Protein AF-A0A951TQX7-F1 (afdb_monomer_lite)

Structure (mmCIF, N/CA/C/O backbone):
data_AF-A0A951TQX7-F1
#
_entry.id   AF-A0A951TQX7-F1
#
loop_
_atom_site.group_PDB
_atom_site.id
_atom_site.type_symbol
_atom_site.label_atom_id
_atom_site.label_alt_id
_atom_site.label_comp_id
_atom_site.label_asym_id
_atom_site.label_entity_id
_atom_site.label_seq_id
_atom_site.pdbx_PDB_ins_code
_atom_site.Cartn_x
_atom_site.Cartn_y
_atom_site.Cartn_z
_atom_site.occupancy
_atom_site.B_iso_or_equiv
_atom_site.auth_seq_id
_atom_site.auth_comp_id
_atom_site.auth_asym_id
_atom_site.auth_atom_id
_atom_site.pdbx_PDB_model_num
ATOM 1 N N . MET A 1 1 ? -44.915 15.651 -49.073 1.00 45.69 1 MET A N 1
ATOM 2 C CA . MET A 1 1 ? -44.151 14.675 -49.882 1.00 45.69 1 MET A CA 1
ATOM 3 C C . MET A 1 1 ? -43.328 13.806 -48.937 1.00 45.69 1 MET A C 1
ATOM 5 O O . MET A 1 1 ? -42.795 14.365 -47.986 1.00 45.69 1 MET A O 1
ATOM 9 N N . PRO A 1 2 ? -43.314 12.473 -49.106 1.00 49.94 2 PRO A N 1
ATOM 10 C CA . PRO A 1 2 ? -42.797 11.540 -48.108 1.00 49.94 2 PRO A CA 1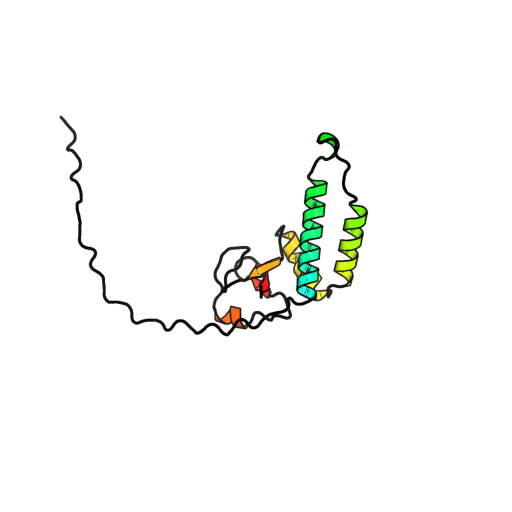
ATOM 11 C C . PRO A 1 2 ? -41.271 11.385 -48.187 1.00 49.94 2 PRO A C 1
ATOM 13 O O . PRO A 1 2 ? -40.677 11.460 -49.259 1.00 49.94 2 PRO A O 1
ATOM 16 N N . ILE A 1 3 ? -40.657 11.155 -47.027 1.00 52.00 3 ILE A N 1
ATOM 17 C CA . ILE A 1 3 ? -39.226 10.887 -46.830 1.00 52.00 3 ILE A CA 1
ATOM 18 C C . ILE A 1 3 ? -38.908 9.491 -47.407 1.00 52.00 3 ILE A C 1
ATOM 20 O O . ILE A 1 3 ? -39.628 8.542 -47.077 1.00 52.00 3 ILE A O 1
ATOM 24 N N . PRO A 1 4 ? -37.871 9.307 -48.250 1.00 53.88 4 PRO A N 1
ATOM 25 C CA . PRO A 1 4 ? -37.542 7.987 -48.778 1.00 53.88 4 PRO A CA 1
ATOM 26 C C . PRO A 1 4 ? -36.984 7.078 -47.671 1.00 53.88 4 PRO A C 1
ATOM 28 O O . PRO A 1 4 ? -36.131 7.474 -46.876 1.00 53.88 4 PRO A O 1
ATOM 31 N N . ARG A 1 5 ? -37.502 5.844 -47.618 1.00 53.00 5 ARG A N 1
ATOM 32 C CA . ARG A 1 5 ? -37.121 4.793 -46.662 1.00 53.00 5 ARG A CA 1
ATOM 33 C C . ARG A 1 5 ? -35.672 4.354 -46.892 1.00 53.00 5 ARG A C 1
ATOM 35 O O . ARG A 1 5 ? -35.269 4.117 -48.027 1.00 53.00 5 ARG A O 1
ATOM 42 N N . ALA A 1 6 ? -34.930 4.204 -45.796 1.00 51.00 6 ALA A N 1
ATOM 43 C CA . ALA A 1 6 ? -33.562 3.699 -45.761 1.00 51.00 6 ALA A CA 1
ATOM 44 C C . ALA A 1 6 ? -33.422 2.360 -46.508 1.00 51.00 6 ALA A C 1
ATOM 46 O O . ALA A 1 6 ? -34.142 1.399 -46.226 1.00 51.00 6 ALA A O 1
ATOM 47 N N . ALA A 1 7 ? -32.473 2.303 -47.443 1.00 53.31 7 ALA A N 1
ATOM 48 C CA . ALA A 1 7 ? -32.051 1.072 -48.090 1.00 53.31 7 ALA A CA 1
ATOM 49 C C . ALA A 1 7 ? -31.182 0.253 -47.122 1.00 53.31 7 ALA A C 1
ATOM 51 O O . ALA A 1 7 ? -30.228 0.759 -46.530 1.00 53.31 7 ALA A O 1
ATOM 52 N N . ALA A 1 8 ? -31.537 -1.019 -46.962 1.00 49.56 8 ALA A N 1
ATOM 53 C CA . ALA A 1 8 ? -30.797 -1.998 -46.184 1.00 49.56 8 ALA A CA 1
ATOM 54 C C . ALA A 1 8 ? -29.403 -2.226 -46.796 1.00 49.56 8 ALA A C 1
ATOM 56 O O . ALA A 1 8 ? -29.280 -2.766 -47.895 1.00 49.56 8 ALA A O 1
ATOM 57 N N . TYR A 1 9 ? -28.348 -1.837 -46.078 1.00 52.19 9 TYR A N 1
ATOM 58 C CA . TYR A 1 9 ? -26.973 -2.211 -46.410 1.00 52.19 9 TYR A CA 1
ATOM 59 C C . TYR A 1 9 ? -26.734 -3.670 -46.013 1.00 52.19 9 TYR A C 1
ATOM 61 O O . TYR A 1 9 ? -26.341 -3.980 -44.890 1.00 52.19 9 TYR A O 1
ATOM 69 N N . ILE A 1 10 ? -26.988 -4.577 -46.952 1.00 54.56 10 ILE A 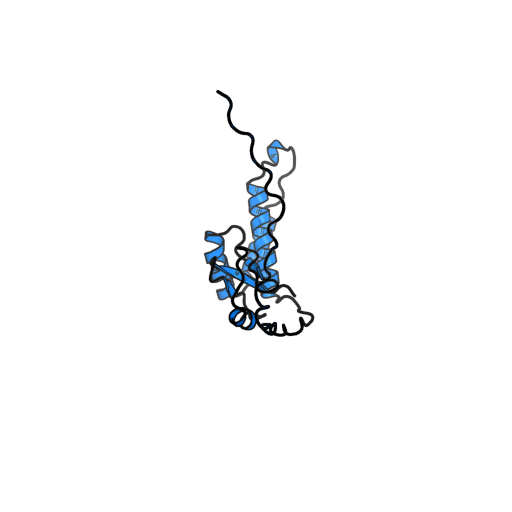N 1
ATOM 70 C CA . ILE A 1 10 ? -26.642 -5.991 -46.831 1.00 54.56 10 ILE A CA 1
ATOM 71 C C . ILE A 1 10 ? -25.263 -6.192 -47.475 1.00 54.56 10 ILE A C 1
ATOM 73 O O . ILE A 1 10 ? -25.113 -6.090 -48.687 1.00 54.56 10 ILE A O 1
ATOM 77 N N . GLY A 1 11 ? -24.260 -6.481 -46.641 1.00 52.94 11 GLY A N 1
ATOM 78 C CA . GLY A 1 11 ? -23.110 -7.323 -46.993 1.00 52.94 11 GLY A CA 1
ATOM 79 C C . GLY A 1 11 ? -22.093 -6.794 -48.010 1.00 52.94 11 GLY A C 1
ATOM 80 O O . GLY A 1 11 ? -21.991 -7.325 -49.112 1.00 52.94 11 GLY A O 1
ATOM 81 N N . ALA A 1 12 ? -21.221 -5.866 -47.604 1.00 58.06 12 ALA A N 1
ATOM 82 C CA . ALA A 1 12 ? -19.922 -5.716 -48.265 1.00 58.06 12 ALA A CA 1
ATOM 83 C C . ALA A 1 12 ? -18.941 -6.785 -47.723 1.00 58.06 12 ALA A C 1
ATOM 85 O O . ALA A 1 12 ? -18.773 -6.884 -46.504 1.00 58.06 12 ALA A O 1
ATOM 86 N N . PRO A 1 13 ? -18.276 -7.596 -48.569 1.00 53.81 13 PRO A N 1
ATOM 87 C CA . PRO A 1 13 ? -17.319 -8.592 -48.099 1.00 53.81 13 PRO A CA 1
ATOM 88 C C . PRO A 1 13 ? -16.079 -7.910 -47.507 1.00 53.81 13 PRO A C 1
ATOM 90 O O . PRO A 1 13 ? -15.399 -7.123 -48.169 1.00 53.81 13 PRO A O 1
ATOM 93 N N . ILE A 1 14 ? -15.761 -8.241 -46.254 1.00 62.72 14 ILE A N 1
ATOM 94 C CA . ILE A 1 14 ? -14.555 -7.783 -45.557 1.00 62.72 14 ILE A CA 1
ATOM 95 C C . ILE A 1 14 ? -13.335 -8.351 -46.298 1.00 62.72 14 ILE A C 1
ATOM 97 O O . ILE A 1 14 ? -12.991 -9.526 -46.140 1.00 62.72 14 ILE A O 1
ATOM 101 N N . ARG A 1 15 ? -12.660 -7.533 -47.114 1.00 57.72 15 ARG A N 1
ATOM 102 C CA . ARG A 1 15 ? -11.387 -7.913 -47.744 1.00 57.72 15 ARG A CA 1
ATOM 103 C C . ARG A 1 15 ? -10.321 -8.043 -46.654 1.00 57.72 15 ARG A C 1
ATOM 105 O O . ARG A 1 15 ? -9.794 -7.047 -46.166 1.00 57.72 15 ARG A O 1
ATOM 112 N N . ARG A 1 16 ? -10.006 -9.279 -46.251 1.00 54.88 16 ARG A N 1
ATOM 113 C CA . ARG A 1 16 ? -8.870 -9.567 -45.363 1.00 54.88 16 ARG A CA 1
ATOM 114 C C . ARG A 1 16 ? -7.580 -9.208 -46.102 1.00 54.88 16 ARG A C 1
ATOM 116 O O . ARG A 1 16 ? -7.197 -9.897 -47.042 1.00 54.88 16 ARG A O 1
ATOM 123 N N . GLY A 1 17 ? -6.936 -8.119 -45.684 1.00 59.34 17 GLY A N 1
ATOM 124 C CA . GLY A 1 17 ? -5.586 -7.772 -46.127 1.00 59.34 17 GLY A CA 1
ATOM 125 C C . GLY A 1 17 ? -4.568 -8.869 -45.772 1.00 59.34 17 GLY A C 1
ATOM 126 O O . GLY A 1 17 ? -4.878 -9.768 -44.982 1.00 59.34 17 GLY A O 1
ATOM 127 N N . PRO A 1 18 ? -3.352 -8.821 -46.342 1.00 59.62 18 PRO A N 1
ATOM 128 C CA . PRO A 1 18 ? -2.328 -9.832 -46.102 1.00 59.62 18 PRO A CA 1
ATOM 129 C C . PRO A 1 18 ? -2.048 -9.968 -44.601 1.00 59.62 18 PRO A C 1
ATOM 131 O O . PRO A 1 18 ? -1.909 -8.970 -43.887 1.00 59.62 18 PRO A O 1
ATOM 134 N N . ARG A 1 19 ? -1.984 -11.215 -44.109 1.00 58.12 19 ARG A N 1
ATOM 135 C CA . ARG A 1 19 ? -1.606 -11.495 -42.718 1.00 58.12 19 ARG A CA 1
ATOM 136 C C . ARG A 1 19 ? -0.241 -10.856 -42.472 1.00 58.12 19 ARG A C 1
ATOM 138 O O . ARG A 1 19 ? 0.731 -11.227 -43.125 1.00 58.12 19 ARG A O 1
ATOM 145 N N . ARG A 1 20 ? -0.168 -9.896 -41.543 1.00 56.69 20 ARG A N 1
ATOM 146 C CA . ARG A 1 20 ? 1.120 -9.349 -41.100 1.00 56.69 20 ARG A CA 1
ATOM 147 C C . ARG A 1 20 ? 2.002 -10.518 -40.631 1.00 56.69 20 ARG A C 1
ATOM 149 O O . ARG A 1 20 ? 1.490 -11.359 -39.887 1.00 56.69 20 ARG A O 1
ATOM 156 N N . PRO A 1 21 ? 3.279 -10.587 -41.046 1.00 53.38 21 PRO A N 1
ATOM 157 C CA . PRO A 1 21 ? 4.185 -11.631 -40.588 1.00 53.38 21 PRO A CA 1
ATOM 158 C C . PRO A 1 21 ? 4.242 -11.616 -39.058 1.00 53.38 21 PRO A C 1
ATOM 160 O O . PRO A 1 21 ? 4.291 -10.552 -38.431 1.00 53.38 21 PRO A O 1
ATOM 163 N N . GLY A 1 22 ? 4.124 -12.805 -38.467 1.00 50.09 22 GLY A N 1
ATOM 164 C CA . GLY A 1 22 ? 3.973 -12.983 -37.030 1.00 50.09 22 GLY A CA 1
ATOM 165 C C . GLY A 1 22 ? 5.155 -12.383 -36.283 1.00 50.09 22 GLY A C 1
ATOM 166 O O . GLY A 1 22 ? 6.284 -12.834 -36.443 1.00 50.09 22 GLY A O 1
ATOM 167 N N . ARG A 1 23 ? 4.896 -11.384 -35.431 1.00 58.38 23 ARG A N 1
ATOM 168 C CA . ARG A 1 23 ? 5.839 -11.069 -34.356 1.00 58.38 23 ARG A CA 1
ATOM 169 C C . ARG A 1 23 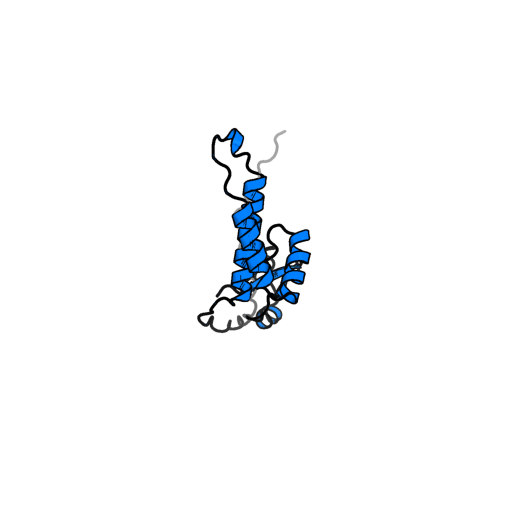? 5.892 -12.299 -33.467 1.00 58.38 23 ARG A C 1
ATOM 171 O O . ARG A 1 23 ? 4.870 -12.685 -32.898 1.00 58.38 23 ARG A O 1
ATOM 178 N N . THR A 1 24 ? 7.061 -12.917 -33.377 1.00 53.25 24 THR A N 1
ATOM 179 C CA . THR A 1 24 ? 7.340 -13.915 -32.354 1.00 53.25 24 THR A CA 1
ATOM 180 C C . THR A 1 24 ? 7.004 -13.288 -31.008 1.00 53.25 24 THR A C 1
ATOM 182 O O . THR A 1 24 ? 7.513 -12.233 -30.629 1.00 53.25 24 THR A O 1
ATOM 185 N N . ARG A 1 25 ? 6.032 -13.889 -30.322 1.00 46.72 25 ARG A N 1
ATOM 186 C CA . ARG A 1 25 ? 5.678 -13.523 -28.956 1.00 46.72 25 ARG A CA 1
ATOM 187 C C . ARG A 1 25 ? 6.923 -13.814 -28.115 1.00 46.72 25 ARG A C 1
ATOM 189 O O . ARG A 1 25 ? 7.317 -14.979 -28.093 1.00 46.72 25 ARG A O 1
ATOM 196 N N . PRO A 1 26 ? 7.560 -12.819 -27.471 1.00 50.44 26 PRO A N 1
ATOM 197 C CA . PRO A 1 26 ? 8.688 -13.110 -26.602 1.00 50.44 26 PRO A CA 1
ATOM 198 C C . PRO A 1 26 ? 8.220 -14.106 -25.539 1.00 50.44 26 PRO A C 1
ATOM 200 O O . PRO A 1 26 ? 7.176 -13.914 -24.902 1.00 50.44 26 PRO A O 1
ATOM 203 N N . SER A 1 27 ? 8.944 -15.219 -25.442 1.00 47.22 27 SER A N 1
ATOM 204 C CA . SER A 1 27 ? 8.737 -16.266 -24.451 1.00 47.22 27 SER A CA 1
ATOM 205 C C . SER A 1 27 ? 8.890 -15.643 -23.070 1.00 47.22 27 SER A C 1
ATOM 207 O O . SER A 1 27 ? 9.973 -15.197 -22.700 1.00 47.22 27 SER A O 1
ATOM 209 N N . ASN A 1 28 ? 7.780 -15.556 -22.341 1.00 50.84 28 ASN A N 1
ATOM 210 C CA . ASN A 1 28 ? 7.769 -15.036 -20.983 1.00 50.84 28 ASN A CA 1
ATOM 211 C C . ASN A 1 28 ? 8.525 -16.034 -20.091 1.00 50.84 28 ASN A C 1
ATOM 213 O O . ASN A 1 28 ? 8.150 -17.212 -20.117 1.00 50.84 28 ASN A O 1
ATOM 217 N N . PRO A 1 29 ? 9.554 -15.623 -19.331 1.00 49.72 29 PRO A N 1
ATOM 218 C CA . PRO A 1 29 ? 10.258 -16.538 -18.450 1.00 49.72 29 PRO A CA 1
ATOM 219 C C . PRO A 1 29 ? 9.294 -17.117 -17.410 1.00 49.72 29 PRO A C 1
ATOM 221 O O . PRO A 1 29 ? 8.376 -16.448 -16.919 1.00 49.72 29 PRO A O 1
ATOM 224 N N . SER A 1 30 ? 9.501 -18.400 -17.141 1.00 44.66 30 SER A N 1
ATOM 225 C CA . SER A 1 30 ? 8.840 -19.236 -16.145 1.00 44.66 30 SER A CA 1
ATOM 226 C C . SER A 1 30 ? 8.575 -18.485 -14.840 1.00 44.66 30 SER A C 1
ATOM 228 O O . SER A 1 30 ? 9.502 -17.996 -14.198 1.00 44.66 30 SER A O 1
ATOM 230 N N . HIS A 1 31 ? 7.299 -18.407 -14.453 1.00 48.44 31 HIS A N 1
ATOM 231 C CA . HIS A 1 31 ? 6.890 -17.993 -13.114 1.00 48.44 31 HIS A CA 1
ATOM 232 C C . HIS A 1 31 ? 7.304 -19.116 -12.160 1.00 48.44 31 HIS A C 1
ATOM 234 O O . HIS A 1 31 ? 6.577 -20.091 -11.988 1.00 48.44 31 HIS A O 1
ATOM 240 N N . GLY A 1 32 ? 8.531 -19.027 -11.642 1.00 45.16 32 GLY A N 1
ATOM 241 C CA . GLY A 1 32 ? 8.935 -19.802 -10.478 1.00 45.16 32 GLY A CA 1
ATOM 242 C C . GLY A 1 32 ? 8.022 -19.437 -9.314 1.00 45.16 32 GLY A C 1
ATOM 243 O O . GLY A 1 32 ? 7.601 -18.287 -9.205 1.00 45.16 32 GLY A O 1
ATOM 244 N N . SER A 1 33 ? 7.682 -20.425 -8.493 1.00 50.91 33 SER A N 1
ATOM 245 C CA . SER A 1 33 ? 6.968 -20.256 -7.229 1.00 50.91 33 SER A CA 1
ATOM 246 C C . SER A 1 33 ? 7.641 -19.159 -6.400 1.00 50.91 33 SER A C 1
ATOM 248 O O . SER A 1 33 ? 8.721 -19.379 -5.854 1.00 50.91 33 SER A O 1
ATOM 250 N N . ARG A 1 34 ? 7.054 -17.963 -6.372 1.00 56.91 34 ARG A N 1
ATOM 251 C CA . ARG A 1 34 ? 7.648 -16.785 -5.741 1.00 56.91 34 ARG A CA 1
ATOM 252 C C . ARG A 1 34 ? 7.049 -16.587 -4.357 1.00 56.91 34 ARG A C 1
ATOM 254 O O . ARG A 1 34 ? 5.834 -16.592 -4.186 1.00 56.91 34 ARG A O 1
ATOM 261 N N . ILE A 1 35 ? 7.925 -16.449 -3.376 1.00 60.47 35 ILE A N 1
ATOM 262 C CA . ILE A 1 35 ? 7.586 -16.023 -2.022 1.00 60.47 35 ILE A CA 1
ATOM 263 C C . ILE A 1 35 ? 7.500 -14.493 -2.085 1.00 60.47 35 ILE A C 1
ATOM 265 O O . ILE A 1 35 ? 8.364 -13.861 -2.697 1.00 60.47 35 ILE A O 1
ATOM 269 N N . LEU A 1 36 ? 6.435 -13.895 -1.545 1.00 66.69 36 LEU A N 1
ATOM 270 C CA . LEU A 1 36 ? 6.371 -12.439 -1.414 1.00 66.69 36 LEU A CA 1
ATOM 271 C C . LEU A 1 36 ? 7.480 -12.005 -0.448 1.00 66.69 36 LEU A C 1
ATOM 273 O O . LEU A 1 36 ? 7.727 -12.649 0.563 1.00 66.69 36 LEU A O 1
ATOM 277 N N . ASN A 1 37 ? 8.196 -10.936 -0.781 1.00 78.62 37 ASN A N 1
ATOM 278 C CA . ASN A 1 37 ? 9.227 -10.418 0.109 1.00 78.62 37 ASN A CA 1
ATOM 279 C C . ASN A 1 37 ? 8.580 -9.894 1.400 1.00 78.62 37 ASN A C 1
ATOM 281 O O . ASN A 1 37 ? 7.618 -9.130 1.331 1.00 78.62 37 ASN A O 1
ATOM 285 N N . GLU A 1 38 ? 9.169 -10.219 2.546 1.00 84.19 38 GLU A N 1
ATOM 286 C CA . GLU A 1 38 ? 8.761 -9.781 3.884 1.00 84.19 38 GLU A CA 1
ATOM 287 C C . GLU A 1 38 ? 8.530 -8.255 3.966 1.00 84.19 38 GLU A C 1
ATOM 289 O O . GLU A 1 38 ? 7.563 -7.781 4.554 1.00 84.19 38 GLU A O 1
ATOM 294 N N . THR A 1 39 ? 9.362 -7.449 3.292 1.00 85.19 39 THR A N 1
ATOM 295 C CA . THR A 1 39 ? 9.166 -5.984 3.233 1.00 85.19 39 THR A CA 1
ATOM 296 C C . THR A 1 39 ? 7.890 -5.603 2.475 1.00 85.19 39 THR A C 1
ATOM 298 O O . THR A 1 39 ? 7.208 -4.645 2.832 1.00 85.19 39 THR A O 1
ATOM 301 N N . THR A 1 40 ? 7.561 -6.334 1.409 1.00 85.69 40 THR A N 1
ATOM 302 C CA . THR A 1 40 ? 6.332 -6.104 0.636 1.00 85.69 40 THR A CA 1
ATOM 303 C C . THR A 1 40 ? 5.106 -6.520 1.438 1.00 85.69 40 THR A C 1
ATOM 305 O O . THR A 1 40 ? 4.114 -5.798 1.425 1.00 85.69 40 THR A O 1
ATOM 308 N N . GLU A 1 41 ? 5.179 -7.636 2.162 1.00 87.75 41 GLU A N 1
ATOM 309 C CA . GLU A 1 41 ? 4.101 -8.106 3.038 1.00 87.75 41 GLU A CA 1
ATOM 310 C C . GLU A 1 41 ? 3.790 -7.083 4.132 1.00 87.75 41 GLU A C 1
ATOM 312 O O . GLU A 1 41 ? 2.636 -6.677 4.275 1.00 87.75 41 GLU A O 1
ATOM 317 N N . ARG A 1 42 ? 4.822 -6.560 4.806 1.00 90.94 42 ARG A N 1
ATOM 318 C CA . ARG A 1 42 ? 4.673 -5.479 5.792 1.00 90.94 42 ARG A CA 1
ATOM 319 C C . ARG A 1 42 ? 4.019 -4.231 5.207 1.00 90.94 42 ARG A C 1
ATOM 321 O O . ARG A 1 42 ? 3.150 -3.639 5.836 1.00 90.94 42 ARG A O 1
ATOM 328 N N . LEU A 1 43 ? 4.393 -3.827 3.990 1.00 89.88 43 LEU A N 1
ATOM 329 C CA . LEU A 1 43 ? 3.769 -2.673 3.333 1.00 89.88 43 LEU A CA 1
ATOM 330 C C . LEU A 1 43 ? 2.307 -2.922 2.945 1.00 89.88 43 LEU A C 1
ATOM 332 O O . LEU A 1 43 ? 1.511 -1.983 2.962 1.00 89.88 43 LEU A O 1
ATOM 336 N N . ILE A 1 44 ? 1.956 -4.151 2.559 1.00 91.06 44 ILE A N 1
ATOM 337 C CA . ILE A 1 44 ? 0.564 -4.528 2.288 1.00 91.06 44 ILE A CA 1
ATOM 338 C C . ILE A 1 44 ? -0.241 -4.443 3.588 1.00 91.06 44 ILE A C 1
ATOM 340 O O . ILE A 1 44 ? -1.266 -3.766 3.602 1.00 91.06 44 ILE A O 1
ATOM 344 N N . ALA A 1 45 ? 0.266 -5.033 4.675 1.00 92.75 45 ALA A N 1
ATOM 345 C CA . ALA A 1 45 ? -0.362 -4.970 5.993 1.00 92.75 45 ALA A CA 1
ATOM 346 C C . ALA A 1 45 ? -0.546 -3.519 6.465 1.00 92.75 45 ALA A C 1
ATOM 348 O O . ALA A 1 45 ? -1.651 -3.125 6.831 1.00 92.75 45 ALA A O 1
ATOM 349 N N . LEU A 1 46 ? 0.497 -2.689 6.351 1.00 93.25 46 LEU A N 1
ATOM 350 C CA . LEU A 1 46 ? 0.437 -1.264 6.680 1.00 93.25 46 LEU A CA 1
ATOM 351 C C . LEU A 1 46 ? -0.652 -0.538 5.876 1.00 93.25 46 LEU A C 1
ATOM 353 O O . LEU A 1 46 ? -1.408 0.254 6.433 1.00 93.25 46 LEU A O 1
ATOM 357 N N . GLN A 1 47 ? -0.743 -0.793 4.568 1.00 93.69 47 GLN A N 1
ATOM 358 C CA . GLN A 1 47 ? -1.769 -0.187 3.718 1.00 93.69 47 GLN A CA 1
ATOM 359 C C . GLN A 1 47 ? -3.182 -0.596 4.141 1.00 93.69 47 GLN A C 1
ATOM 361 O O . GLN A 1 47 ? -4.080 0.245 4.144 1.00 93.69 47 GLN A O 1
ATOM 366 N N . ASP A 1 48 ? -3.388 -1.867 4.474 1.00 93.31 48 ASP A N 1
ATOM 367 C CA . ASP A 1 48 ? -4.705 -2.377 4.842 1.00 93.31 48 ASP A CA 1
ATOM 368 C C . ASP A 1 48 ? -5.136 -1.889 6.237 1.00 93.31 48 ASP A C 1
ATOM 370 O O . ASP A 1 48 ? -6.294 -1.511 6.399 1.00 93.31 48 ASP A O 1
ATOM 374 N N . LEU A 1 49 ? -4.216 -1.777 7.205 1.00 93.50 49 LEU A N 1
ATOM 375 C CA . LEU A 1 49 ? -4.505 -1.170 8.513 1.00 93.50 49 LEU A CA 1
ATOM 376 C C . LEU A 1 49 ? -4.825 0.324 8.406 1.00 93.50 49 LEU A C 1
ATOM 378 O O . LEU A 1 49 ? -5.755 0.801 9.053 1.00 93.50 49 LEU A O 1
ATOM 382 N N . LEU A 1 50 ? -4.100 1.065 7.563 1.00 92.44 50 LEU A N 1
ATOM 383 C CA . LEU A 1 50 ? -4.396 2.479 7.310 1.00 92.44 50 LEU A CA 1
ATOM 384 C C . LEU A 1 50 ? -5.772 2.664 6.661 1.00 92.44 50 LEU A C 1
ATOM 386 O O . LEU A 1 50 ? -6.502 3.580 7.036 1.00 92.44 50 LEU A O 1
ATOM 390 N N . GLN A 1 51 ? -6.133 1.794 5.713 1.00 92.12 51 GLN A N 1
ATOM 391 C CA . GLN A 1 51 ? -7.464 1.810 5.109 1.00 92.12 51 GLN A CA 1
ATOM 392 C C . GLN A 1 51 ? -8.538 1.497 6.154 1.00 92.12 51 GLN A C 1
ATOM 394 O O . GLN A 1 51 ? -9.504 2.241 6.259 1.00 92.12 51 GLN A O 1
ATOM 399 N N . LEU A 1 52 ? -8.338 0.448 6.957 1.00 92.06 52 LEU A N 1
ATOM 400 C CA . LEU A 1 52 ? -9.267 0.064 8.015 1.00 92.06 52 LEU A CA 1
ATOM 401 C C . LEU A 1 52 ? -9.482 1.203 9.018 1.00 92.06 52 LEU A C 1
ATOM 403 O O . LEU A 1 52 ? -10.619 1.496 9.369 1.00 92.06 52 LEU A O 1
ATOM 407 N N . LYS A 1 53 ? -8.407 1.877 9.442 1.00 91.38 53 LYS A N 1
ATOM 408 C CA . LYS A 1 53 ? -8.498 3.050 10.315 1.00 91.38 53 LYS A CA 1
ATOM 409 C C . LYS A 1 53 ? -9.359 4.152 9.681 1.00 91.38 53 LYS A C 1
ATOM 411 O O . LYS A 1 53 ? -10.259 4.656 10.345 1.00 91.38 53 LYS A O 1
ATOM 416 N N . SER A 1 54 ? -9.111 4.492 8.413 1.00 90.44 54 SER A N 1
ATOM 417 C CA . SER A 1 54 ? -9.902 5.498 7.682 1.00 90.44 54 SER A CA 1
ATOM 418 C C . SER A 1 54 ? -11.381 5.112 7.622 1.00 90.44 54 SER A C 1
ATOM 420 O O . SER A 1 54 ? -12.244 5.926 7.933 1.00 90.44 54 SER A O 1
ATOM 422 N N . ASP A 1 55 ? -11.678 3.853 7.292 1.00 90.50 55 ASP A N 1
ATOM 423 C CA . ASP A 1 55 ? -13.050 3.349 7.190 1.00 90.50 55 ASP A CA 1
ATOM 424 C C . ASP A 1 55 ? -13.775 3.420 8.550 1.00 90.50 55 ASP A C 1
ATOM 426 O O . ASP A 1 55 ? -14.965 3.741 8.610 1.00 90.50 55 ASP A O 1
ATOM 430 N N . ILE A 1 56 ? -13.059 3.163 9.653 1.00 89.44 56 ILE A N 1
ATOM 431 C CA . ILE A 1 56 ? -13.588 3.273 11.020 1.00 89.44 56 ILE A CA 1
ATOM 432 C C . ILE A 1 56 ? -13.874 4.731 11.399 1.00 89.44 56 ILE A C 1
ATOM 434 O O . ILE A 1 56 ? -14.861 5.013 12.077 1.00 89.44 56 ILE A O 1
ATOM 438 N N . GLU A 1 57 ? -13.003 5.661 11.011 1.00 87.31 57 GLU A N 1
ATOM 439 C CA . GLU A 1 57 ? -13.174 7.090 11.295 1.00 87.31 57 GLU A CA 1
ATOM 440 C C . GLU A 1 57 ? -14.311 7.716 10.476 1.00 87.31 57 GLU A C 1
ATOM 442 O O . GLU A 1 57 ? -15.005 8.601 10.973 1.00 87.31 57 GLU A O 1
ATOM 447 N N . GLU A 1 58 ? -14.529 7.242 9.248 1.00 87.88 58 GLU A N 1
ATOM 448 C CA . GLU A 1 58 ? -15.614 7.696 8.371 1.00 87.88 58 GLU A CA 1
ATOM 449 C C . GLU A 1 58 ? -16.979 7.091 8.740 1.00 87.88 58 GLU A C 1
ATOM 451 O O . GLU A 1 58 ? -18.021 7.700 8.483 1.00 87.88 58 GLU A O 1
ATOM 456 N N . THR A 1 59 ? -16.999 5.899 9.342 1.00 86.75 59 THR A N 1
ATOM 457 C CA . THR A 1 59 ? -18.240 5.211 9.716 1.00 86.75 59 THR A CA 1
ATOM 458 C C . THR A 1 59 ? -18.774 5.721 11.057 1.00 86.75 59 THR A C 1
ATOM 460 O O . THR A 1 59 ? -18.134 5.590 12.097 1.00 86.75 59 THR A O 1
ATOM 463 N N . SER A 1 60 ? -20.005 6.243 11.065 1.00 81.81 60 SER A N 1
ATOM 464 C CA . SER A 1 60 ? -20.708 6.635 12.296 1.00 81.81 60 SER A CA 1
ATOM 465 C C . SER A 1 60 ? -21.294 5.405 13.008 1.00 81.81 60 SER A C 1
ATOM 467 O O . SER A 1 60 ? -22.451 5.036 12.811 1.00 81.81 60 SER A O 1
ATOM 469 N N . TYR A 1 61 ? -20.481 4.723 13.823 1.00 80.88 61 TYR A N 1
ATOM 470 C CA . TYR A 1 61 ? -20.913 3.538 14.589 1.00 80.88 61 TYR A CA 1
ATOM 471 C C . TYR A 1 61 ? -22.011 3.856 15.616 1.00 80.88 61 TYR A C 1
ATOM 473 O O . TYR A 1 61 ? -22.883 3.021 15.862 1.00 80.88 61 TYR A O 1
ATOM 481 N N . GLU A 1 62 ? -22.009 5.078 16.152 1.00 77.25 62 GLU A N 1
ATOM 482 C CA . GLU A 1 62 ? -22.992 5.573 17.122 1.00 77.25 62 GLU A CA 1
ATOM 483 C C . GLU A 1 62 ? -24.407 5.614 16.527 1.00 77.25 62 GLU A C 1
ATOM 485 O O . GLU A 1 62 ? -25.363 5.163 17.158 1.00 77.25 62 GLU A O 1
ATOM 490 N N . GLU A 1 63 ? -24.543 6.079 15.281 1.00 81.25 63 GLU A N 1
ATOM 491 C CA . GLU A 1 63 ? -25.823 6.114 14.559 1.00 81.25 63 GLU A CA 1
ATOM 492 C C . GLU A 1 63 ? -26.336 4.717 14.201 1.00 81.25 63 GLU A C 1
ATOM 494 O O . GLU A 1 63 ? -27.544 4.489 14.115 1.00 81.25 63 GLU A O 1
ATOM 499 N N . LEU A 1 64 ? -25.419 3.773 14.003 1.00 84.75 64 LEU A N 1
ATOM 500 C CA . LEU A 1 64 ? -25.735 2.389 13.666 1.00 84.75 64 LEU A CA 1
ATOM 501 C C . LEU A 1 64 ? -25.981 1.517 14.910 1.00 84.75 64 LEU A C 1
ATOM 503 O O . LEU A 1 64 ? -26.377 0.360 14.767 1.00 84.75 64 LEU A O 1
ATOM 507 N N . GLY A 1 65 ? -25.769 2.055 16.118 1.00 85.06 65 GLY A N 1
ATOM 508 C CA . GLY A 1 65 ? -25.938 1.335 17.382 1.00 85.06 65 GLY A CA 1
ATOM 509 C C . GLY A 1 65 ? -24.902 0.230 17.618 1.00 85.06 65 GLY A C 1
ATOM 510 O O . GLY A 1 65 ? -25.177 -0.701 18.375 1.00 85.06 65 GLY A O 1
ATOM 511 N N . PHE A 1 66 ? -23.737 0.309 16.970 1.00 85.06 66 PHE A N 1
ATOM 512 C CA . PHE A 1 66 ? -22.625 -0.624 17.164 1.00 85.06 66 PHE A CA 1
ATOM 513 C C . PHE A 1 66 ? -21.526 0.005 18.023 1.00 85.06 66 PHE A C 1
ATOM 515 O O . PHE A 1 66 ? -21.335 1.219 18.030 1.00 85.06 66 PHE A O 1
ATOM 522 N N . GLU A 1 67 ? -20.771 -0.834 18.732 1.00 83.06 67 GLU A N 1
ATOM 523 C CA . GLU A 1 67 ? -19.575 -0.389 19.444 1.00 83.06 67 GLU A CA 1
ATOM 524 C C . GLU A 1 67 ? -18.460 -0.074 18.441 1.00 83.06 67 GLU A C 1
ATOM 526 O O . GLU A 1 67 ? -18.213 -0.845 17.506 1.00 83.06 67 GLU A O 1
ATOM 531 N N . LYS A 1 68 ? -17.806 1.078 18.616 1.00 83.25 68 LYS A N 1
ATOM 532 C CA . LYS A 1 68 ? -16.697 1.478 17.754 1.00 83.25 68 LYS A CA 1
ATOM 533 C C . LYS A 1 68 ? -15.500 0.554 18.019 1.00 83.25 68 LYS A C 1
ATOM 535 O O . LYS A 1 68 ? -15.135 0.377 19.180 1.00 83.25 68 LYS A O 1
ATOM 540 N N . PRO A 1 69 ? -14.872 -0.014 16.977 1.00 84.12 69 PRO A N 1
ATOM 541 C CA . PRO A 1 69 ? -13.662 -0.808 17.151 1.00 84.12 69 PRO A CA 1
ATOM 542 C C . PRO A 1 69 ? -12.515 0.023 17.746 1.00 84.12 69 PRO A C 1
ATOM 544 O O . PRO A 1 69 ? -12.440 1.237 17.545 1.00 84.12 69 PRO A O 1
ATOM 547 N N . ASP A 1 70 ? -11.620 -0.655 18.467 1.00 86.62 70 ASP A N 1
ATOM 548 C CA . ASP A 1 70 ? -10.476 -0.046 19.149 1.00 86.62 70 ASP A CA 1
ATOM 549 C C . ASP A 1 70 ? -9.449 0.497 18.140 1.00 86.62 70 ASP A C 1
ATOM 551 O O . ASP A 1 70 ? -8.701 -0.250 17.503 1.00 86.62 70 ASP A O 1
ATOM 555 N N . VAL A 1 71 ? -9.438 1.822 17.982 1.00 87.94 71 VAL A N 1
ATOM 556 C CA . VAL A 1 71 ? -8.519 2.527 17.080 1.00 87.94 71 VAL A CA 1
ATOM 557 C C . VAL A 1 71 ? -7.108 2.602 17.669 1.00 87.94 71 VAL A C 1
ATOM 559 O O . VAL A 1 71 ? -6.145 2.589 16.906 1.00 87.94 71 VAL A O 1
ATOM 562 N N . GLU A 1 72 ? -6.957 2.622 18.996 1.00 89.12 72 GLU A N 1
ATOM 563 C CA . GLU A 1 72 ? -5.646 2.740 19.652 1.00 89.12 72 GLU A CA 1
ATOM 564 C C . GLU A 1 72 ? -4.800 1.480 19.419 1.00 89.12 72 GLU A C 1
ATOM 566 O O . GLU A 1 72 ? -3.601 1.561 19.125 1.00 89.12 72 GLU A O 1
ATOM 571 N N . ALA A 1 73 ? -5.435 0.305 19.459 1.00 89.94 73 ALA A N 1
ATOM 572 C CA . ALA A 1 73 ? -4.790 -0.957 19.106 1.00 89.94 73 ALA A CA 1
ATOM 573 C C . ALA A 1 73 ? -4.295 -0.969 17.647 1.00 89.94 73 ALA A C 1
ATOM 575 O O . ALA A 1 73 ? -3.173 -1.400 17.372 1.00 89.94 73 ALA A O 1
ATOM 576 N N . ILE A 1 74 ? -5.102 -0.453 16.710 1.00 90.19 74 ILE A N 1
ATOM 577 C CA . ILE A 1 74 ? -4.738 -0.360 15.286 1.00 90.19 74 ILE A CA 1
ATOM 578 C C . ILE A 1 74 ? -3.571 0.614 15.085 1.00 90.19 74 ILE A C 1
ATOM 580 O O . ILE A 1 74 ? -2.654 0.325 14.316 1.00 90.19 74 ILE A O 1
ATOM 584 N N . GLU A 1 75 ? -3.577 1.757 15.770 1.00 91.50 75 GLU A N 1
ATOM 585 C CA . GLU A 1 75 ? -2.482 2.730 15.699 1.00 91.50 75 GLU A CA 1
ATOM 586 C C . GLU A 1 75 ? -1.161 2.165 16.221 1.00 91.50 75 GLU A C 1
ATOM 588 O O . GLU A 1 75 ? -0.117 2.385 15.606 1.00 91.50 75 GLU A O 1
ATOM 593 N N . THR A 1 76 ? -1.212 1.392 17.306 1.00 93.69 76 THR A N 1
ATOM 594 C CA . THR A 1 76 ? -0.031 0.731 17.877 1.00 93.69 76 THR A CA 1
ATOM 595 C C . THR A 1 76 ? 0.585 -0.258 16.884 1.00 93.69 76 THR A C 1
ATOM 597 O O . THR A 1 76 ? 1.797 -0.248 16.667 1.00 93.69 76 THR A O 1
ATOM 600 N N . GLU A 1 77 ? -0.244 -1.066 16.220 1.00 92.31 77 GLU A N 1
ATOM 601 C CA . GLU A 1 77 ? 0.214 -2.019 15.202 1.00 92.31 77 GLU A CA 1
ATOM 602 C C . GLU A 1 77 ? 0.801 -1.307 13.970 1.00 92.31 77 GLU A C 1
ATOM 604 O O . GLU A 1 77 ? 1.837 -1.709 13.437 1.00 92.31 77 GLU A O 1
ATOM 609 N N . ILE A 1 78 ? 0.175 -0.206 13.532 1.00 92.88 78 ILE A N 1
ATOM 610 C CA . ILE A 1 78 ? 0.689 0.628 12.436 1.00 92.88 78 ILE A CA 1
ATOM 611 C C . ILE A 1 78 ? 2.094 1.140 12.759 1.00 92.88 78 ILE A C 1
ATOM 613 O O . ILE A 1 78 ? 2.963 1.113 11.883 1.00 92.88 78 ILE A O 1
ATOM 617 N N . GLU A 1 79 ? 2.323 1.614 13.983 1.00 93.94 79 GLU A N 1
ATOM 618 C CA . GLU A 1 79 ? 3.629 2.140 14.375 1.00 93.94 79 GLU A CA 1
ATOM 619 C C . GLU A 1 79 ? 4.684 1.028 14.469 1.00 93.94 79 GLU A C 1
ATOM 621 O O . GLU A 1 79 ? 5.768 1.185 13.908 1.00 93.94 79 GLU A O 1
ATOM 626 N N . SER A 1 80 ? 4.338 -0.145 15.014 1.00 93.75 80 SER A N 1
ATOM 627 C CA . SER A 1 80 ? 5.222 -1.325 15.007 1.00 93.75 80 SER A CA 1
ATOM 628 C C . SER A 1 80 ? 5.662 -1.700 13.585 1.00 93.75 80 SER A C 1
ATOM 630 O O . SER A 1 80 ? 6.849 -1.869 13.303 1.00 93.75 80 SER A O 1
ATOM 632 N N . LEU A 1 81 ? 4.723 -1.744 12.633 1.00 92.00 81 LEU A N 1
ATOM 633 C CA . LEU A 1 81 ? 5.043 -2.039 11.233 1.00 92.00 81 LEU A CA 1
ATOM 634 C C . LEU A 1 81 ? 5.943 -0.975 10.595 1.00 92.00 81 LEU A C 1
ATOM 636 O O . LEU A 1 81 ? 6.790 -1.307 9.762 1.00 92.00 81 LEU A O 1
ATOM 640 N N . ARG A 1 82 ? 5.782 0.303 10.954 1.00 91.81 82 ARG A N 1
ATOM 641 C CA . ARG A 1 82 ? 6.649 1.383 10.455 1.00 91.81 82 ARG A CA 1
ATOM 642 C C . ARG A 1 82 ? 8.081 1.246 10.951 1.00 91.81 82 ARG A C 1
ATOM 644 O O . ARG A 1 82 ? 8.992 1.536 10.177 1.00 91.81 82 ARG A O 1
ATOM 651 N N . GLU A 1 83 ? 8.277 0.791 12.185 1.00 91.56 83 GLU A N 1
ATOM 652 C CA . GLU A 1 83 ? 9.603 0.548 12.760 1.00 91.56 83 GLU A CA 1
ATOM 653 C C . GLU A 1 83 ? 10.320 -0.634 12.092 1.00 91.56 83 GLU A C 1
ATOM 655 O O . GLU A 1 83 ? 11.532 -0.584 11.867 1.00 91.56 83 GLU A O 1
ATOM 660 N N . GLU A 1 84 ? 9.579 -1.675 11.708 1.00 89.75 84 GLU A N 1
ATOM 661 C CA . GLU A 1 84 ? 10.136 -2.843 11.016 1.00 89.75 84 GLU A CA 1
ATOM 662 C C . GLU A 1 84 ? 10.481 -2.579 9.540 1.00 89.75 84 GLU A C 1
ATOM 664 O O . GLU A 1 84 ? 11.343 -3.246 8.955 1.00 89.75 84 GLU A O 1
ATOM 669 N N . ILE A 1 85 ? 9.813 -1.619 8.897 1.00 88.81 85 ILE A N 1
ATOM 670 C CA . ILE A 1 85 ? 10.057 -1.283 7.492 1.00 88.81 85 ILE A CA 1
ATOM 671 C C . ILE A 1 85 ? 11.285 -0.375 7.376 1.00 88.81 85 ILE A C 1
ATOM 673 O O . ILE A 1 85 ? 11.417 0.643 8.049 1.00 88.81 85 ILE A O 1
ATOM 677 N N . SER A 1 86 ? 12.171 -0.678 6.420 1.00 88.12 86 SER A N 1
ATOM 678 C CA . SER A 1 86 ? 13.341 0.173 6.183 1.00 88.12 86 SER A CA 1
ATOM 679 C C . SER A 1 86 ? 12.944 1.648 5.929 1.00 88.12 86 SER A C 1
ATOM 681 O O . SER A 1 86 ? 12.097 1.929 5.066 1.00 88.12 86 SER A O 1
ATOM 683 N N . PRO A 1 87 ? 13.606 2.630 6.576 1.00 88.44 87 PRO A N 1
ATOM 684 C CA . PRO A 1 87 ? 13.221 4.040 6.471 1.00 88.44 87 PRO A CA 1
ATOM 685 C C . PRO A 1 87 ? 13.237 4.589 5.037 1.00 88.44 87 PRO A C 1
ATOM 687 O O . PRO A 1 87 ? 12.498 5.510 4.697 1.00 88.44 87 PRO A O 1
ATOM 690 N N . ALA A 1 88 ? 14.094 4.048 4.165 1.00 87.88 88 ALA A N 1
ATOM 691 C CA . ALA A 1 88 ? 14.162 4.457 2.764 1.00 87.88 88 ALA A CA 1
ATOM 692 C C . ALA A 1 88 ? 12.899 4.074 1.977 1.00 87.88 88 ALA A C 1
ATOM 694 O O . ALA A 1 88 ? 12.417 4.869 1.163 1.00 87.88 88 ALA A O 1
ATOM 695 N N . VAL A 1 89 ? 12.362 2.879 2.232 1.00 86.81 89 VAL A N 1
ATOM 696 C CA . VAL A 1 89 ? 11.146 2.377 1.589 1.00 86.81 89 VAL A CA 1
ATOM 697 C C . VAL A 1 89 ? 9.917 3.061 2.180 1.00 86.81 89 VAL A C 1
ATOM 699 O O . VAL A 1 89 ? 9.076 3.533 1.412 1.00 86.81 89 VAL A O 1
ATOM 702 N N . LEU A 1 90 ? 9.862 3.224 3.506 1.00 90.88 90 LEU A N 1
ATOM 703 C CA . LEU A 1 90 ? 8.762 3.912 4.186 1.00 90.88 90 LEU A CA 1
ATOM 704 C C . LEU A 1 90 ? 8.594 5.354 3.683 1.00 90.88 90 LEU A C 1
ATOM 706 O O . LEU A 1 90 ? 7.527 5.719 3.194 1.00 90.88 90 LEU A O 1
ATOM 710 N N . ARG A 1 91 ? 9.682 6.137 3.622 1.00 91.00 91 ARG A N 1
ATOM 711 C CA . ARG A 1 91 ? 9.653 7.498 3.045 1.00 91.00 91 ARG A CA 1
ATOM 712 C C . ARG A 1 91 ? 9.151 7.530 1.602 1.00 91.00 91 ARG A C 1
ATOM 714 O O . ARG A 1 91 ? 8.646 8.548 1.122 1.00 91.00 91 ARG A O 1
ATOM 721 N N . ARG A 1 92 ? 9.376 6.455 0.840 1.00 89.38 92 ARG A N 1
ATOM 722 C CA . ARG A 1 92 ? 8.884 6.348 -0.537 1.00 89.38 92 ARG A CA 1
ATOM 723 C C . ARG A 1 92 ? 7.389 6.096 -0.577 1.00 89.38 92 ARG A C 1
ATOM 725 O O . ARG A 1 92 ? 6.712 6.740 -1.376 1.00 89.38 92 ARG A O 1
ATOM 732 N N . TYR A 1 93 ? 6.921 5.205 0.284 1.00 91.75 93 TYR A N 1
ATOM 733 C CA . TYR A 1 93 ? 5.517 4.890 0.473 1.00 91.75 93 TYR A CA 1
ATOM 734 C C . TYR A 1 93 ? 4.718 6.124 0.909 1.00 91.75 93 TYR A C 1
ATOM 736 O O . TYR A 1 93 ? 3.790 6.518 0.206 1.00 91.75 93 TYR A O 1
ATOM 744 N N . GLU A 1 94 ? 5.140 6.813 1.970 1.00 90.94 94 GLU A N 1
ATOM 745 C CA . GLU A 1 94 ? 4.445 7.984 2.532 1.00 90.94 94 GLU A CA 1
ATOM 746 C C . GLU A 1 94 ? 4.284 9.123 1.520 1.00 90.94 94 GLU A C 1
ATOM 748 O O . GLU A 1 94 ? 3.213 9.716 1.388 1.00 90.94 94 GLU A O 1
ATOM 753 N N . ARG A 1 95 ? 5.324 9.386 0.717 1.00 91.56 95 ARG A N 1
ATOM 754 C CA . ARG A 1 95 ? 5.266 10.393 -0.355 1.00 91.56 95 ARG A CA 1
ATOM 755 C C . ARG A 1 95 ? 4.134 10.125 -1.349 1.00 91.56 95 ARG A C 1
ATOM 757 O O . ARG A 1 95 ? 3.583 11.059 -1.928 1.00 91.56 95 ARG A O 1
ATOM 764 N N . ILE A 1 96 ? 3.845 8.854 -1.610 1.00 91.00 96 ILE A N 1
ATOM 765 C CA . ILE A 1 96 ? 2.825 8.424 -2.569 1.00 91.00 96 ILE A CA 1
ATOM 766 C C . ILE A 1 96 ? 1.465 8.324 -1.871 1.00 91.00 96 ILE A C 1
ATOM 768 O O . ILE A 1 96 ? 0.461 8.676 -2.489 1.00 91.00 96 ILE A O 1
ATOM 772 N N . ALA A 1 97 ? 1.438 7.941 -0.591 1.00 89.94 97 ALA A N 1
ATOM 773 C CA . ALA A 1 97 ? 0.239 7.928 0.248 1.00 89.94 97 ALA A CA 1
ATOM 774 C C . ALA A 1 97 ? -0.420 9.316 0.333 1.00 89.94 97 ALA A C 1
ATOM 776 O O . ALA A 1 97 ? -1.638 9.423 0.284 1.00 89.94 97 ALA A O 1
ATOM 777 N N . GLY A 1 98 ? 0.369 10.398 0.312 1.00 88.56 98 GLY A N 1
ATOM 778 C CA . GLY A 1 98 ? -0.171 11.764 0.241 1.00 88.56 98 GLY A CA 1
ATOM 779 C C . GLY A 1 98 ? -0.938 12.104 -1.050 1.00 88.56 98 GLY A C 1
ATOM 780 O O . GLY A 1 98 ? -1.596 13.138 -1.110 1.00 88.56 98 GLY A O 1
ATOM 781 N N . LYS A 1 99 ? -0.847 11.277 -2.102 1.00 88.88 99 LYS A N 1
ATOM 782 C CA . LYS A 1 99 ? -1.548 11.478 -3.388 1.00 88.88 99 LYS A CA 1
ATOM 783 C C . LYS A 1 99 ? -2.606 10.418 -3.679 1.00 88.88 99 LYS A C 1
ATOM 785 O O . LYS A 1 99 ? -3.494 10.658 -4.493 1.00 88.88 99 LYS A O 1
ATOM 790 N N . TYR A 1 100 ? -2.473 9.235 -3.092 1.00 88.50 100 TYR A N 1
ATOM 791 C CA . TYR A 1 100 ? -3.301 8.077 -3.395 1.00 88.50 100 TYR A CA 1
ATOM 792 C C . TYR A 1 100 ? -3.683 7.360 -2.108 1.00 88.50 100 TYR A C 1
ATOM 794 O O . TYR A 1 100 ? -2.799 7.023 -1.329 1.00 88.50 100 TYR A O 1
ATOM 802 N N . SER A 1 101 ? -4.968 7.026 -1.960 1.00 85.56 101 SER A N 1
ATOM 803 C CA . SER A 1 101 ? -5.463 6.197 -0.850 1.00 85.56 101 SER A CA 1
ATOM 804 C C . SER A 1 101 ? -4.772 4.831 -0.795 1.00 85.56 101 SER A C 1
ATOM 806 O O . SER A 1 101 ? -4.342 4.390 0.261 1.00 85.56 101 SER A O 1
ATOM 808 N N . ARG A 1 102 ? -4.577 4.193 -1.959 1.00 89.88 102 ARG A N 1
ATOM 809 C CA . ARG A 1 102 ? -3.747 2.986 -2.117 1.00 89.88 102 ARG A CA 1
ATOM 810 C C . ARG A 1 102 ? -2.464 3.288 -2.902 1.00 89.88 102 ARG A C 1
ATOM 812 O O . ARG A 1 102 ? -2.495 3.312 -4.143 1.00 89.88 102 ARG A O 1
ATOM 819 N N . PRO A 1 103 ? -1.340 3.559 -2.214 1.00 90.75 103 PRO A N 1
ATOM 820 C CA . PRO A 1 103 ? -0.057 3.859 -2.847 1.00 90.75 103 PRO A CA 1
ATOM 821 C C . PRO A 1 103 ? 0.684 2.623 -3.376 1.00 90.75 103 PRO A C 1
ATOM 823 O O . PRO A 1 103 ? 1.470 2.769 -4.315 1.00 90.75 103 PRO A O 1
ATOM 826 N N . LEU A 1 104 ? 0.442 1.429 -2.820 1.00 91.25 104 LEU A N 1
ATOM 827 C CA . LEU A 1 104 ? 1.069 0.172 -3.228 1.00 91.25 104 LEU A CA 1
ATOM 828 C C . LEU A 1 104 ? 0.073 -0.697 -4.003 1.00 91.25 104 LEU A C 1
ATOM 830 O O . LEU A 1 104 ? -0.986 -1.073 -3.498 1.00 91.25 104 LEU A O 1
ATOM 834 N N . VAL A 1 105 ? 0.422 -1.044 -5.242 1.00 91.38 105 VAL A N 1
ATOM 835 C CA . VAL A 1 105 ? -0.442 -1.813 -6.141 1.00 91.38 105 VAL A CA 1
ATOM 836 C C . VAL A 1 105 ? 0.301 -2.977 -6.789 1.00 91.38 105 VAL A C 1
ATOM 838 O O . VAL A 1 105 ? 1.500 -2.888 -7.054 1.00 91.38 105 VAL A O 1
ATOM 841 N N . PRO A 1 106 ? -0.403 -4.070 -7.101 1.00 89.44 106 PRO A N 1
ATOM 842 C CA . PRO A 1 106 ? 0.223 -5.182 -7.782 1.00 89.44 106 PRO A CA 1
ATOM 843 C C . PRO A 1 106 ? 0.484 -4.899 -9.263 1.00 89.44 106 PRO A C 1
ATOM 845 O O . PRO A 1 106 ? -0.254 -4.177 -9.946 1.00 89.44 106 PRO A O 1
ATOM 848 N N . VAL A 1 107 ? 1.502 -5.573 -9.790 1.00 85.94 107 VAL A N 1
ATOM 849 C CA . VAL A 1 107 ? 1.729 -5.761 -11.222 1.00 85.94 107 VAL A CA 1
ATOM 850 C C . VAL A 1 107 ? 1.521 -7.226 -11.581 1.00 85.94 107 VAL A C 1
ATOM 852 O O . VAL A 1 107 ? 2.095 -8.128 -10.973 1.00 85.94 107 VAL A O 1
ATOM 855 N N . ARG A 1 108 ? 0.727 -7.471 -12.629 1.00 83.25 108 ARG A N 1
ATOM 856 C CA . ARG A 1 108 ? 0.540 -8.813 -13.200 1.00 83.25 108 ARG A CA 1
ATOM 857 C C . ARG A 1 108 ? 0.549 -8.742 -14.716 1.00 83.25 108 ARG A C 1
ATOM 859 O O . ARG A 1 108 ? -0.107 -7.890 -15.310 1.00 83.25 108 ARG A O 1
ATOM 866 N N . ARG A 1 109 ? 1.304 -9.636 -15.368 1.00 80.25 109 ARG A N 1
ATOM 867 C CA . ARG A 1 109 ? 1.451 -9.683 -16.843 1.00 80.25 109 ARG A CA 1
ATOM 868 C C . ARG A 1 109 ? 1.857 -8.334 -17.467 1.00 80.25 109 ARG A C 1
ATOM 870 O O . ARG A 1 109 ? 1.473 -8.035 -18.604 1.00 80.25 109 ARG A O 1
ATOM 877 N N . GLY A 1 110 ? 2.621 -7.534 -16.720 1.00 80.31 110 GLY A N 1
ATOM 878 C CA . GLY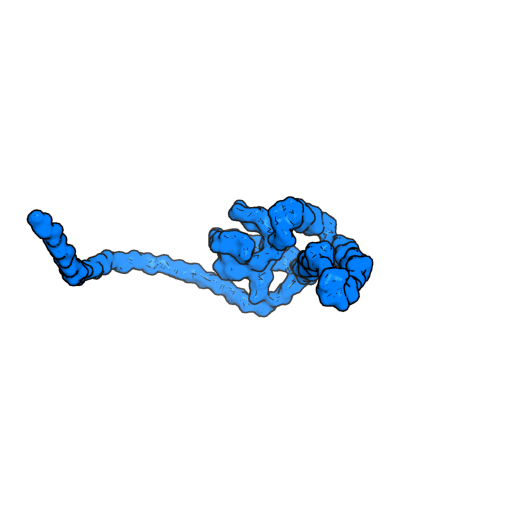 A 1 110 ? 3.070 -6.211 -17.145 1.00 80.31 110 GLY A CA 1
ATOM 879 C C . GLY A 1 110 ? 2.008 -5.123 -17.101 1.00 80.31 110 GLY A C 1
ATOM 880 O O . GLY A 1 110 ? 2.153 -4.138 -17.812 1.00 80.31 110 GLY A O 1
ATOM 881 N N . VAL A 1 111 ? 0.925 -5.295 -16.347 1.00 86.81 111 VAL A N 1
ATOM 882 C CA . VAL A 1 111 ? -0.130 -4.285 -16.201 1.00 86.81 111 VAL A CA 1
ATOM 883 C C . VAL A 1 111 ? -0.104 -3.734 -14.782 1.00 86.81 111 VAL A C 1
ATOM 885 O O . VAL A 1 111 ? -0.095 -4.514 -13.831 1.00 86.81 111 VAL A O 1
ATOM 888 N N . CYS A 1 112 ? -0.093 -2.405 -14.654 1.00 89.19 112 CYS A N 1
ATOM 889 C CA . CYS A 1 112 ? -0.286 -1.706 -13.383 1.00 89.19 112 CYS A CA 1
ATOM 890 C C . CYS A 1 112 ? -1.746 -1.831 -12.945 1.00 89.19 112 CYS A C 1
ATOM 892 O O . CYS A 1 112 ? -2.616 -1.326 -13.648 1.00 89.19 112 CYS A O 1
ATOM 894 N N . TYR A 1 113 ? -2.040 -2.406 -11.781 1.00 90.12 113 TYR A N 1
ATOM 895 C CA . TYR A 1 113 ? -3.430 -2.481 -11.303 1.00 90.12 113 TYR A CA 1
ATOM 896 C C . TYR A 1 113 ? -3.935 -1.168 -10.686 1.00 90.12 113 TYR A C 1
ATOM 898 O O . TYR A 1 113 ? -5.103 -1.066 -10.334 1.00 90.12 113 TYR A O 1
ATOM 906 N N . GLY A 1 114 ? -3.084 -0.139 -10.603 1.00 88.69 114 GLY A N 1
ATOM 907 C CA . GLY A 1 114 ? -3.492 1.203 -10.184 1.00 88.69 114 GLY A CA 1
ATOM 908 C C . GLY A 1 114 ? -3.981 2.108 -11.321 1.00 88.69 114 GLY A C 1
ATOM 909 O O . GLY A 1 114 ? -4.844 2.952 -11.098 1.00 88.69 114 GLY A O 1
ATOM 910 N N . CYS A 1 115 ? -3.419 1.991 -12.530 1.00 89.88 115 CYS A N 1
ATOM 911 C CA . CYS A 1 115 ? -3.811 2.817 -13.688 1.00 89.88 115 CYS A CA 1
ATOM 912 C C . CYS A 1 115 ? -4.173 2.011 -14.941 1.00 89.88 115 CYS A C 1
ATOM 914 O O . CYS A 1 115 ? -4.486 2.597 -15.971 1.00 89.88 115 CYS A O 1
ATOM 916 N N . PHE A 1 116 ? -4.104 0.680 -14.877 1.00 89.88 116 PHE A N 1
ATOM 917 C CA . PHE A 1 116 ? -4.398 -0.251 -15.973 1.00 89.88 116 PHE A CA 1
ATOM 918 C C . PHE A 1 116 ? -3.546 -0.069 -17.240 1.00 89.88 116 PHE A C 1
ATOM 920 O O . PHE A 1 116 ? -3.815 -0.684 -18.272 1.00 89.88 116 PHE A O 1
ATOM 927 N N . VAL A 1 117 ? -2.465 0.712 -17.160 1.00 87.00 117 VAL A N 1
ATOM 928 C CA . VAL A 1 117 ? -1.500 0.877 -18.250 1.00 87.00 117 VAL A CA 1
ATOM 929 C C . VAL A 1 117 ? -0.534 -0.305 -18.284 1.00 87.00 117 VAL A C 1
ATOM 931 O O . VAL A 1 117 ? -0.104 -0.834 -17.252 1.00 87.00 117 VAL A O 1
ATOM 934 N N . ARG A 1 118 ? -0.190 -0.724 -19.504 1.00 83.50 118 ARG A N 1
ATOM 935 C CA . ARG A 1 118 ? 0.782 -1.783 -19.764 1.00 83.50 118 ARG A CA 1
ATOM 936 C C . ARG A 1 118 ? 2.201 -1.216 -19.766 1.00 83.50 118 ARG A C 1
ATOM 938 O O . ARG A 1 118 ? 2.496 -0.301 -20.529 1.00 83.50 118 ARG A O 1
ATOM 945 N N . PHE A 1 119 ? 3.081 -1.801 -18.965 1.00 77.06 119 PHE A N 1
ATOM 946 C CA . PHE A 1 119 ? 4.498 -1.468 -18.945 1.00 77.06 119 PHE A CA 1
ATOM 947 C C . PHE A 1 119 ? 5.233 -2.011 -20.173 1.00 77.06 119 PHE A C 1
ATOM 949 O O . PHE A 1 119 ? 4.916 -3.112 -20.649 1.00 77.06 119 PHE A O 1
ATOM 956 N N . PRO A 1 120 ? 6.257 -1.285 -20.658 1.00 77.81 120 PRO A N 1
ATOM 957 C CA . PRO A 1 120 ? 7.223 -1.834 -21.597 1.00 77.81 120 PRO A CA 1
ATOM 958 C C . PRO A 1 120 ? 7.851 -3.113 -21.035 1.00 77.81 120 PRO A C 1
ATOM 960 O O . PRO A 1 120 ? 8.213 -3.177 -19.861 1.00 77.81 120 PRO A O 1
ATOM 963 N N . THR A 1 121 ? 8.019 -4.133 -21.875 1.00 70.25 121 THR A N 1
ATOM 964 C CA . THR A 1 121 ? 8.537 -5.444 -21.447 1.00 70.25 121 THR A CA 1
ATOM 965 C C . THR A 1 121 ? 9.938 -5.379 -20.844 1.00 70.25 121 THR A C 1
ATOM 967 O O . THR A 1 121 ? 10.223 -6.149 -19.938 1.00 70.25 121 THR A O 1
ATOM 970 N N . ALA A 1 122 ? 10.771 -4.435 -21.293 1.00 70.25 122 ALA A N 1
ATOM 971 C CA . ALA A 1 122 ? 12.112 -4.201 -20.751 1.00 70.25 122 ALA A CA 1
ATOM 972 C C . ALA A 1 122 ? 12.096 -3.762 -19.276 1.00 70.25 122 ALA A C 1
ATOM 974 O O . ALA A 1 122 ? 12.954 -4.165 -18.502 1.00 70.25 122 ALA A O 1
ATOM 975 N N . ARG A 1 123 ? 11.076 -3.003 -18.857 1.00 71.00 123 ARG A N 1
ATOM 976 C CA . ARG A 1 123 ? 10.920 -2.612 -17.452 1.00 71.00 123 ARG A CA 1
ATOM 977 C C . ARG A 1 123 ? 10.436 -3.766 -16.591 1.00 71.00 123 ARG A C 1
ATOM 979 O O . ARG A 1 123 ? 10.833 -3.855 -15.445 1.00 71.00 123 ARG A O 1
ATOM 986 N N . ILE A 1 124 ? 9.625 -4.675 -17.140 1.00 69.25 124 ILE A N 1
ATOM 987 C CA . ILE A 1 124 ? 9.136 -5.848 -16.397 1.00 69.25 124 ILE A CA 1
ATOM 988 C C . ILE A 1 124 ? 10.299 -6.733 -15.938 1.00 69.25 124 ILE A C 1
ATOM 990 O O . ILE A 1 124 ? 10.247 -7.263 -14.837 1.00 69.25 124 ILE A O 1
ATOM 994 N N . SER A 1 125 ? 11.352 -6.862 -16.749 1.00 66.25 125 SER A N 1
ATOM 995 C CA . SER A 1 125 ? 12.573 -7.580 -16.362 1.00 66.25 125 SER A CA 1
ATOM 996 C C . SER A 1 125 ? 13.415 -6.859 -15.306 1.00 66.25 125 SER A C 1
ATOM 998 O O . SER A 1 125 ? 14.237 -7.501 -14.666 1.00 66.25 125 SER A O 1
ATOM 1000 N N . GLU A 1 126 ? 13.221 -5.550 -15.128 1.00 65.88 126 GLU A N 1
ATOM 1001 C CA . GLU A 1 126 ? 13.900 -4.733 -14.114 1.00 65.88 126 GLU A CA 1
ATOM 1002 C C . GLU A 1 126 ? 13.109 -4.640 -12.801 1.00 65.88 126 GLU A C 1
ATOM 1004 O O . GLU A 1 126 ? 13.636 -4.108 -11.824 1.00 65.88 126 GLU A O 1
ATOM 1009 N N . LEU A 1 127 ? 11.861 -5.137 -12.752 1.00 67.88 127 LEU A N 1
ATOM 1010 C CA . LEU A 1 127 ? 11.152 -5.282 -11.483 1.00 67.88 127 LEU A CA 1
ATOM 1011 C C . LEU A 1 127 ? 11.919 -6.300 -10.636 1.00 67.88 127 LEU A C 1
ATOM 1013 O O . LEU A 1 127 ? 11.834 -7.507 -10.853 1.00 67.88 127 LEU A O 1
ATOM 1017 N N . SER A 1 128 ? 12.687 -5.784 -9.683 1.00 62.50 128 SER A N 1
ATOM 1018 C CA . SER A 1 128 ? 13.302 -6.599 -8.649 1.00 62.50 128 SER A CA 1
ATOM 1019 C C . SER A 1 128 ? 12.217 -7.131 -7.713 1.00 62.50 128 SER A C 1
ATOM 1021 O O . SER A 1 128 ? 11.285 -6.414 -7.346 1.00 62.50 128 SER A O 1
ATOM 1023 N N . GLU A 1 129 ? 12.367 -8.386 -7.303 1.00 63.09 129 GLU A N 1
ATOM 1024 C CA . GLU A 1 129 ? 11.552 -9.008 -6.253 1.00 63.09 129 GLU A CA 1
ATOM 1025 C C . GLU A 1 129 ? 11.852 -8.387 -4.874 1.00 63.09 129 GLU A C 1
ATOM 1027 O O . GLU A 1 129 ? 11.058 -8.494 -3.940 1.00 63.09 129 GLU A O 1
ATOM 1032 N N . GLU A 1 130 ? 12.983 -7.687 -4.746 1.00 61.84 130 GLU A N 1
ATOM 1033 C CA . GLU A 1 130 ? 13.486 -7.195 -3.468 1.00 61.84 130 GLU A CA 1
ATOM 1034 C C . GLU A 1 130 ? 12.970 -5.801 -3.102 1.00 61.84 130 GLU A C 1
ATOM 1036 O O . GLU A 1 130 ? 12.801 -5.499 -1.923 1.00 61.84 130 GLU A O 1
ATOM 1041 N N . THR A 1 131 ? 12.711 -4.931 -4.088 1.00 66.75 131 THR A N 1
ATOM 1042 C CA . THR A 1 131 ? 12.327 -3.536 -3.817 1.00 66.75 131 THR A CA 1
ATOM 1043 C C . THR A 1 131 ? 11.130 -3.070 -4.649 1.00 66.75 131 THR A C 1
ATOM 1045 O O . THR A 1 131 ? 11.130 -3.208 -5.877 1.00 66.75 131 THR A O 1
ATOM 1048 N N . PRO A 1 132 ? 10.115 -2.442 -4.016 1.00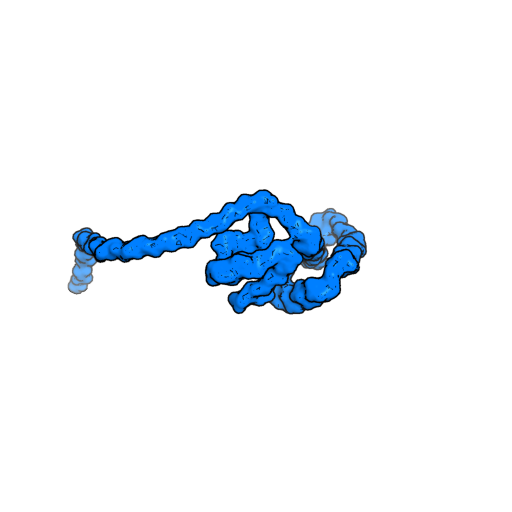 76.12 132 PRO A N 1
ATOM 1049 C CA . PRO A 1 132 ? 8.977 -1.893 -4.737 1.00 76.12 132 PRO A CA 1
ATOM 1050 C C . PRO A 1 132 ? 9.417 -0.825 -5.742 1.00 76.12 132 PRO A C 1
ATOM 1052 O O . PRO A 1 132 ? 10.036 0.189 -5.396 1.00 76.12 132 PRO A O 1
ATOM 1055 N N . THR A 1 133 ? 9.067 -1.046 -7.005 1.00 82.00 133 THR A N 1
ATOM 1056 C CA . THR A 1 133 ? 9.384 -0.132 -8.111 1.00 82.00 133 THR A CA 1
ATOM 1057 C C . THR A 1 133 ? 8.255 0.878 -8.298 1.00 82.00 133 THR A C 1
ATOM 1059 O O . THR A 1 133 ? 7.126 0.631 -7.903 1.00 82.00 133 THR A O 1
ATOM 1062 N N . THR A 1 134 ? 8.513 2.047 -8.881 1.00 86.88 134 THR A N 1
ATOM 1063 C CA . THR A 1 134 ? 7.476 3.066 -9.114 1.00 86.88 134 THR A CA 1
ATOM 1064 C C . THR A 1 134 ? 6.933 3.000 -10.544 1.00 86.88 134 THR A C 1
ATOM 1066 O O . THR A 1 134 ? 7.689 2.850 -11.499 1.00 86.88 134 TH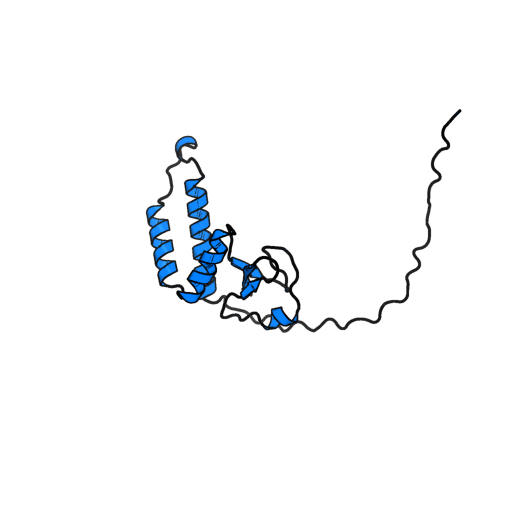R A O 1
ATOM 1069 N N . CYS A 1 135 ? 5.619 3.148 -10.716 1.00 87.31 135 CYS A N 1
ATOM 1070 C CA . CYS A 1 135 ? 4.983 3.254 -12.025 1.00 87.31 135 CYS A CA 1
ATOM 1071 C C . CYS A 1 135 ? 5.334 4.582 -12.708 1.00 87.31 135 CYS A C 1
ATOM 1073 O O . CYS A 1 135 ? 5.030 5.640 -12.173 1.00 87.31 135 CYS A O 1
ATOM 1075 N N . GLU A 1 136 ? 5.873 4.548 -13.926 1.00 83.75 136 GLU A N 1
ATOM 1076 C CA . GLU A 1 136 ? 6.170 5.764 -14.706 1.00 83.75 136 GLU A CA 1
ATOM 1077 C C . GLU A 1 136 ? 4.904 6.524 -15.141 1.00 83.75 136 GLU A C 1
ATOM 1079 O O . GLU A 1 136 ? 4.942 7.731 -15.351 1.00 83.75 136 GLU A O 1
ATOM 1084 N N . SER A 1 137 ? 3.769 5.827 -15.261 1.00 87.38 137 SER A N 1
ATOM 1085 C CA . SER A 1 137 ? 2.510 6.423 -15.720 1.00 87.38 137 SER A CA 1
ATOM 1086 C C . SER A 1 137 ? 1.720 7.104 -14.599 1.00 87.38 137 SER A C 1
ATOM 1088 O O . SER A 1 137 ? 1.170 8.175 -14.829 1.00 87.38 137 SER A O 1
ATOM 1090 N N . CYS A 1 138 ? 1.631 6.502 -13.407 1.00 87.94 138 CYS A N 1
ATOM 1091 C CA . CYS A 1 138 ? 0.838 7.053 -12.298 1.00 87.94 138 CYS A CA 1
ATOM 1092 C C . CYS A 1 138 ? 1.644 7.337 -11.027 1.00 87.94 138 CYS A C 1
ATOM 1094 O O . CYS A 1 138 ? 1.135 7.968 -10.108 1.00 87.94 138 CYS A O 1
ATOM 1096 N N . GLY A 1 139 ? 2.895 6.896 -10.933 1.00 88.19 139 GLY A N 1
ATOM 1097 C CA . GLY A 1 139 ? 3.734 7.148 -9.763 1.00 88.19 139 GLY A CA 1
ATOM 1098 C C . GLY A 1 139 ? 3.436 6.276 -8.540 1.00 88.19 139 GLY A C 1
ATOM 1099 O O . GLY A 1 139 ? 4.031 6.520 -7.497 1.00 88.19 139 GLY A O 1
ATOM 1100 N N . ARG A 1 140 ? 2.542 5.277 -8.628 1.00 90.94 140 ARG A N 1
ATOM 1101 C CA . ARG A 1 140 ? 2.291 4.317 -7.533 1.00 90.94 140 ARG A CA 1
ATOM 1102 C C . ARG A 1 140 ? 3.430 3.310 -7.380 1.00 90.94 140 ARG A C 1
ATOM 1104 O O . ARG A 1 140 ? 4.120 3.019 -8.358 1.00 90.94 140 ARG A O 1
ATOM 1111 N N . LEU A 1 141 ? 3.608 2.766 -6.177 1.00 90.19 141 LEU A N 1
ATOM 1112 C CA . LEU A 1 141 ? 4.535 1.662 -5.935 1.00 90.19 141 LEU A CA 1
ATOM 1113 C C . LEU A 1 141 ? 3.954 0.359 -6.458 1.00 90.19 141 LEU A C 1
ATOM 1115 O O . LEU A 1 141 ? 2.756 0.114 -6.370 1.00 90.19 141 LEU A O 1
ATOM 1119 N N . LEU A 1 142 ? 4.831 -0.464 -7.003 1.00 87.75 142 LEU A N 1
ATOM 1120 C CA . LEU A 1 142 ? 4.526 -1.717 -7.653 1.00 87.75 142 LEU A CA 1
ATOM 1121 C C . LEU A 1 142 ? 5.223 -2.832 -6.904 1.00 87.75 142 LEU A C 1
ATOM 1123 O O . LEU A 1 142 ? 6.427 -2.749 -6.652 1.00 87.75 142 LEU A O 1
ATOM 1127 N N . TYR A 1 143 ? 4.476 -3.891 -6.648 1.00 86.44 143 TYR A N 1
ATOM 1128 C CA . TYR A 1 143 ? 5.033 -5.175 -6.264 1.00 86.44 143 TYR A CA 1
ATOM 1129 C C . TYR A 1 143 ? 4.595 -6.243 -7.256 1.00 86.44 143 TYR A C 1
ATOM 1131 O O . TYR A 1 143 ? 3.562 -6.126 -7.928 1.00 86.44 143 TYR A O 1
ATOM 1139 N N . GLN A 1 144 ? 5.403 -7.284 -7.374 1.00 79.75 144 GLN A N 1
ATOM 1140 C CA . GLN A 1 144 ? 5.094 -8.401 -8.240 1.00 79.75 144 GLN A CA 1
ATOM 1141 C C . GLN A 1 144 ? 4.267 -9.432 -7.474 1.00 79.75 144 GLN A C 1
ATOM 1143 O O . GLN A 1 144 ? 4.690 -9.911 -6.427 1.00 79.75 144 GLN A O 1
ATOM 1148 N N . ILE A 1 145 ? 3.092 -9.777 -8.009 1.00 75.31 145 ILE A N 1
ATOM 1149 C CA . ILE A 1 145 ? 2.349 -10.936 -7.506 1.00 75.31 145 ILE A CA 1
ATOM 1150 C C . ILE A 1 145 ? 3.064 -12.198 -8.017 1.00 75.31 145 ILE A C 1
ATOM 1152 O O . ILE A 1 145 ? 3.383 -12.236 -9.216 1.00 75.31 145 ILE A O 1
ATOM 1156 N N . PRO A 1 146 ? 3.312 -13.196 -7.153 1.00 64.62 146 PRO A N 1
ATOM 1157 C CA . PRO A 1 146 ? 3.839 -14.492 -7.568 1.00 64.62 146 PRO A CA 1
ATOM 1158 C C . PRO A 1 146 ? 2.994 -15.195 -8.647 1.00 64.62 146 PRO A C 1
ATOM 1160 O O . PRO A 1 146 ? 1.747 -15.048 -8.663 1.00 64.62 146 PRO A O 1
#

Foldseek 3Di:
DDDDDDDDPPDDDDPDDDDDPDDDDPDDPDPDPDDQDPLVVLVVVLLVLLVVLVVLVPDPCVVVVHDRDDSVVSVVVNVVSCVVHDPVQSVLQVVQVVPDSAQEFEDDPQATPVPRDGHDPVVVVVQDSHHFDADPVRRGTYHYDD

Sequence (146 aa):
MPIPRAAAYIGAPIRRGPRRPGRTRPSNPSHGSRILNETTERLIALQDLLQLKSDIEETSYEELGFEKPDVEAIETEIESLREEISPAVLRRYERIAGKYSRPLVPVRRGVCYGCFVRFPTARISELSEETPTTCESCGRLLYQIP

Secondary structure (DSSP, 8-state):
-PPPPPP---------PPPPPPPPPP-------PPPPHHHHHHHHHHHHHHHHHHHHHS-HHHHTPPPP-HHHHHHHHHHHHHHS-HHHHHHHHHHHTT-S--EEEEETTEETTT-PBPPHHHHTT--SSSPEEPTTT--EEEE--

pLDDT: mean 77.57, std 15.61, range [44.66, 93.94]

Radius of gyration: 24.76 Å; chains: 1; bounding box: 58×35×70 Å